Protein AF-A0A661QG14-F1 (afdb_monomer_lite)

Radius of gyration: 14.19 Å; chains: 1; bounding box: 35×19×44 Å

pLDDT: mean 82.71, std 12.81, range [36.19, 93.38]

Secondary structure (DSSP, 8-state):
-HHHHHTT---EEEES----GGGGGS-TTSEEEEPPSS-HHHHHHHHHHHHHHH--S-----STTHHHHHHHHHHHHHHHHHHT--

Foldseek 3Di:
DQVCVVVVHAAEAEECDPPDPCNVVHHPSHHYHHQHDDDLVSSLCVVLVVCVVVVDPDDDDDDPPRVVSPVSSVVVNVVVVVVPPD

Sequence (86 aa):
MNELASAGHEVHLLLHNSNIPERKFVHEDIKQIELPGGNLLARSRVLSWYLKESRPAAVISVREPGNRALIAARQMSKQRTIAGLR

Structure (mmCIF, N/CA/C/O backbone):
data_AF-A0A661QG14-F1
#
_entry.id   AF-A0A661QG14-F1
#
loop_
_atom_site.group_PDB
_atom_site.id
_atom_site.type_symbol
_atom_site.label_atom_id
_atom_site.label_alt_id
_atom_site.label_comp_id
_atom_site.label_asym_id
_atom_site.label_entity_id
_atom_site.label_seq_id
_atom_site.pdbx_PDB_ins_code
_atom_site.Cartn_x
_atom_site.Cartn_y
_atom_site.Cartn_z
_atom_site.occupancy
_atom_site.B_iso_or_equiv
_atom_site.auth_seq_id
_atom_site.auth_comp_id
_atom_site.auth_asym_id
_atom_site.auth_atom_id
_atom_site.pdbx_PDB_model_num
ATOM 1 N N . MET A 1 1 ? -11.413 -1.485 -4.903 1.00 85.31 1 MET A N 1
ATOM 2 C CA . MET A 1 1 ? -10.777 -0.324 -4.232 1.00 85.31 1 MET A CA 1
ATOM 3 C C . MET A 1 1 ? -11.639 0.919 -4.362 1.00 85.31 1 MET A C 1
ATOM 5 O O . MET A 1 1 ? -12.008 1.438 -3.324 1.00 85.31 1 MET A O 1
ATOM 9 N N . ASN A 1 2 ? -12.034 1.339 -5.573 1.00 88.56 2 ASN A N 1
ATOM 10 C CA . ASN A 1 2 ? -12.981 2.454 -5.741 1.00 88.56 2 ASN A CA 1
ATOM 11 C C . ASN A 1 2 ? -14.286 2.246 -4.965 1.00 88.56 2 ASN A C 1
ATOM 13 O O . ASN A 1 2 ? -14.673 3.128 -4.224 1.00 88.56 2 ASN A O 1
ATOM 17 N N . GLU A 1 3 ? -14.887 1.056 -5.035 1.00 92.50 3 GLU A N 1
ATOM 18 C CA . GLU A 1 3 ? -16.099 0.738 -4.262 1.00 92.50 3 GLU A CA 1
ATOM 19 C C . GLU A 1 3 ? -15.916 0.895 -2.745 1.00 92.50 3 GLU A C 1
ATOM 21 O O . GLU A 1 3 ? -16.833 1.332 -2.064 1.00 92.50 3 GLU A O 1
ATOM 26 N N . LEU A 1 4 ? -14.726 0.584 -2.209 1.00 90.88 4 LEU A N 1
ATOM 27 C CA . LEU A 1 4 ? -14.435 0.773 -0.785 1.00 90.88 4 LEU A CA 1
ATOM 28 C C . LEU A 1 4 ? -14.381 2.262 -0.437 1.00 90.88 4 LEU A C 1
ATOM 30 O O . LEU A 1 4 ? -14.941 2.664 0.575 1.00 90.88 4 LEU A O 1
ATOM 34 N N . ALA A 1 5 ? -13.745 3.067 -1.290 1.00 91.25 5 ALA A N 1
ATOM 35 C CA . ALA A 1 5 ? -13.714 4.515 -1.124 1.00 91.25 5 ALA A CA 1
ATOM 36 C C . ALA A 1 5 ? -15.126 5.118 -1.221 1.00 91.25 5 ALA A C 1
ATOM 38 O O . ALA A 1 5 ? -15.527 5.857 -0.331 1.00 91.25 5 ALA A O 1
ATOM 39 N N . SER A 1 6 ? -15.924 4.713 -2.216 1.00 91.94 6 SER A N 1
ATOM 40 C CA . SER A 1 6 ? -17.322 5.149 -2.361 1.00 91.94 6 SER A CA 1
ATOM 41 C C . SER A 1 6 ? -18.217 4.710 -1.195 1.00 91.94 6 SER A C 1
ATOM 43 O O . SER A 1 6 ? -19.196 5.380 -0.888 1.00 91.94 6 SER A O 1
ATOM 45 N N . ALA A 1 7 ? -17.884 3.604 -0.522 1.00 93.38 7 ALA A N 1
ATOM 46 C CA . ALA A 1 7 ? -18.552 3.155 0.700 1.00 93.38 7 ALA A CA 1
ATOM 47 C C . ALA A 1 7 ? -18.077 3.896 1.971 1.00 93.38 7 ALA A C 1
ATOM 49 O O . ALA A 1 7 ? -18.515 3.564 3.072 1.00 93.38 7 ALA A O 1
ATOM 50 N N . GLY A 1 8 ? -17.186 4.885 1.842 1.00 91.88 8 GLY A N 1
ATOM 51 C CA . GLY A 1 8 ? -16.681 5.702 2.948 1.00 91.88 8 GLY A CA 1
ATOM 52 C C . GLY A 1 8 ? -15.479 5.108 3.685 1.00 91.88 8 GLY A C 1
ATOM 53 O O . GLY A 1 8 ? -15.113 5.601 4.752 1.00 91.8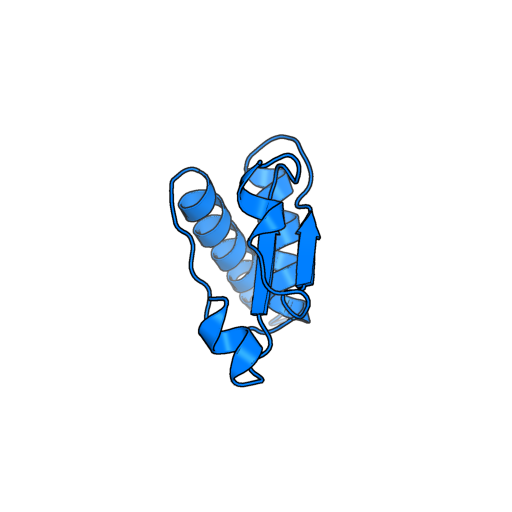8 8 GLY A O 1
ATOM 54 N N . HIS A 1 9 ? -14.848 4.056 3.155 1.00 93.00 9 HIS A N 1
ATOM 55 C CA . HIS A 1 9 ? -13.609 3.542 3.732 1.00 93.00 9 HIS A CA 1
ATOM 56 C C . HIS A 1 9 ? -12.411 4.390 3.309 1.00 93.00 9 HIS A C 1
ATOM 58 O O . HIS A 1 9 ? -12.236 4.718 2.136 1.00 93.00 9 HIS A O 1
ATOM 64 N N . GLU A 1 10 ? -11.521 4.666 4.260 1.00 93.38 10 GLU A N 1
ATOM 65 C CA . GLU A 1 10 ? -10.261 5.337 3.971 1.00 93.38 10 GLU A CA 1
ATOM 66 C C . GLU A 1 10 ? -9.320 4.390 3.208 1.00 93.38 10 GLU A C 1
ATOM 68 O O . GLU A 1 10 ? -8.912 3.338 3.709 1.00 93.38 10 GLU A O 1
ATOM 73 N N . VAL A 1 11 ? -8.974 4.764 1.975 1.00 93.00 11 VAL A N 1
ATOM 74 C CA . VAL A 1 11 ? -8.104 3.972 1.100 1.00 93.00 11 VAL A CA 1
ATOM 75 C C . VAL A 1 11 ? -6.910 4.815 0.681 1.00 93.00 11 VAL A C 1
ATOM 77 O O . VAL A 1 11 ? -7.058 5.898 0.115 1.00 93.00 11 VAL A O 1
ATOM 80 N N . HIS A 1 12 ? -5.708 4.292 0.920 1.00 92.75 12 HIS A N 1
ATOM 81 C CA . HIS A 1 12 ? -4.460 4.927 0.504 1.00 92.75 12 HIS A CA 1
ATOM 82 C C . HIS A 1 12 ? -3.762 4.088 -0.560 1.00 92.75 12 HIS A C 1
ATOM 84 O O . HIS A 1 12 ? -3.470 2.909 -0.349 1.00 92.75 12 HIS A O 1
ATOM 90 N N . LEU A 1 13 ? -3.455 4.705 -1.697 1.00 90.56 13 LEU A N 1
ATOM 91 C CA . LEU A 1 13 ? -2.742 4.076 -2.799 1.00 90.56 13 LEU A CA 1
ATOM 92 C C . LEU A 1 13 ? -1.281 4.532 -2.798 1.00 90.56 13 LEU A C 1
ATOM 94 O O . LEU A 1 13 ? -0.978 5.680 -3.116 1.00 90.56 13 LEU A O 1
ATOM 98 N N . LEU A 1 14 ? -0.371 3.624 -2.448 1.00 89.12 14 LEU A N 1
ATOM 99 C CA . LEU A 1 14 ? 1.062 3.903 -2.400 1.00 89.12 14 LEU A CA 1
ATOM 100 C C . LEU A 1 14 ? 1.723 3.487 -3.718 1.00 89.12 14 LEU A C 1
ATOM 102 O O . LEU A 1 14 ? 1.766 2.299 -4.046 1.00 89.12 14 LEU A O 1
ATOM 106 N N . LEU A 1 15 ? 2.271 4.451 -4.455 1.00 86.31 15 LEU A N 1
ATOM 107 C CA . LEU A 1 15 ? 2.872 4.237 -5.773 1.00 86.31 15 LEU A CA 1
ATOM 108 C C . LEU A 1 15 ? 4.318 4.715 -5.786 1.00 86.31 15 LEU A C 1
ATOM 110 O O . LEU A 1 15 ? 4.609 5.827 -5.378 1.00 86.31 15 LEU A O 1
ATOM 114 N N . HIS A 1 16 ? 5.236 3.904 -6.309 1.00 80.94 16 HIS A N 1
ATOM 115 C CA . HIS A 1 16 ? 6.615 4.353 -6.551 1.00 80.94 16 HIS A CA 1
ATOM 116 C C . HIS A 1 16 ? 6.765 5.161 -7.854 1.00 80.94 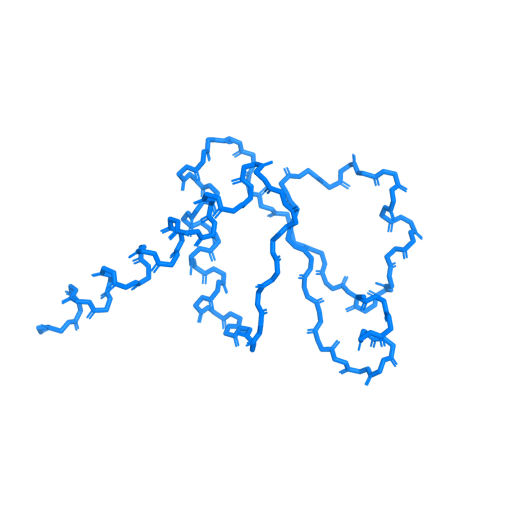16 HIS A C 1
ATOM 118 O O . HIS A 1 16 ? 7.843 5.665 -8.145 1.00 80.94 16 HIS A O 1
ATOM 124 N N . ASN A 1 17 ? 5.740 5.146 -8.708 1.00 78.75 17 ASN A N 1
ATOM 125 C CA . ASN A 1 17 ? 5.653 5.917 -9.939 1.00 78.75 17 ASN A CA 1
ATOM 126 C C . ASN A 1 17 ? 4.200 6.370 -10.073 1.00 78.75 17 ASN A C 1
ATOM 128 O O . ASN A 1 17 ? 3.301 5.540 -10.204 1.00 78.75 17 ASN A O 1
ATOM 132 N N . SER A 1 18 ? 3.987 7.677 -10.000 1.00 72.44 18 SER A N 1
ATOM 133 C CA . SER A 1 18 ? 2.670 8.302 -10.076 1.00 72.44 18 SER A CA 1
ATOM 134 C C . SER A 1 18 ? 2.222 8.579 -11.522 1.00 72.44 18 SER A C 1
ATOM 136 O O . SER A 1 18 ? 1.087 9.013 -11.740 1.00 72.44 18 SER A O 1
ATOM 138 N N . ASN A 1 19 ? 3.074 8.274 -12.510 1.00 79.56 19 ASN A N 1
ATOM 139 C CA . ASN A 1 19 ? 2.788 8.370 -13.939 1.00 79.56 19 ASN A CA 1
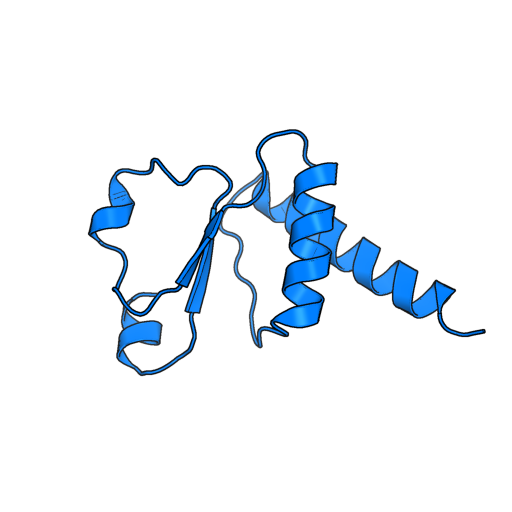ATOM 140 C C . ASN A 1 19 ? 2.246 7.040 -14.494 1.00 79.56 19 ASN A C 1
ATOM 142 O O . ASN A 1 19 ? 2.918 6.346 -15.261 1.00 79.56 19 ASN A O 1
ATOM 146 N N . ILE A 1 20 ? 1.040 6.670 -14.0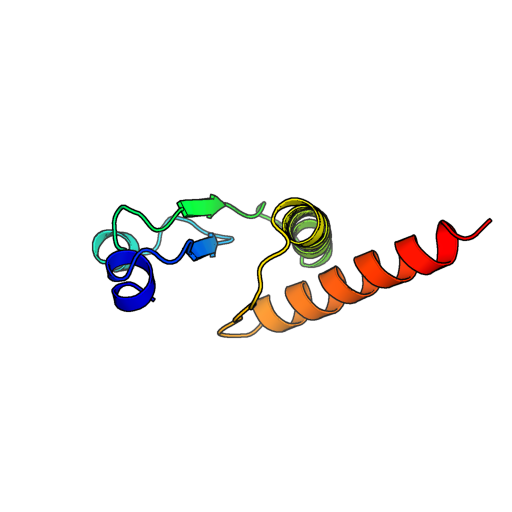58 1.00 80.69 20 ILE A N 1
ATOM 147 C CA . ILE A 1 20 ? 0.294 5.517 -14.578 1.00 80.69 20 ILE A CA 1
ATOM 148 C C . ILE A 1 20 ? -1.001 6.000 -15.254 1.00 80.69 20 ILE A C 1
ATOM 150 O O . ILE A 1 20 ? -1.722 6.815 -14.671 1.00 80.69 20 ILE A O 1
ATOM 154 N N . PRO A 1 21 ? -1.320 5.541 -16.478 1.00 81.62 21 PRO A N 1
ATOM 155 C CA . PRO A 1 21 ? -2.492 6.010 -17.222 1.00 81.62 21 PRO A CA 1
ATOM 156 C C . PRO A 1 21 ? -3.821 5.658 -16.539 1.00 81.62 21 PRO A C 1
ATOM 158 O O . PRO A 1 21 ? -4.827 6.333 -16.761 1.00 81.62 21 PRO A O 1
ATOM 161 N N . GLU A 1 22 ? -3.832 4.645 -15.675 1.00 84.25 22 GLU A N 1
ATOM 162 C CA . GLU A 1 22 ? -4.999 4.202 -14.913 1.00 84.25 22 GLU A CA 1
ATOM 163 C C . GLU A 1 22 ? -5.381 5.167 -13.785 1.00 84.25 22 GLU A C 1
ATOM 165 O O . GLU A 1 22 ? -6.478 5.070 -13.237 1.00 84.25 22 GLU A O 1
ATOM 170 N N . ARG A 1 23 ? -4.515 6.136 -13.460 1.00 82.31 23 ARG A N 1
ATOM 171 C CA . ARG A 1 23 ? -4.742 7.115 -12.390 1.00 82.31 23 ARG A CA 1
ATOM 172 C C . ARG A 1 23 ? -6.035 7.909 -12.572 1.00 82.31 23 ARG A C 1
ATOM 174 O O . ARG A 1 23 ? -6.678 8.251 -11.588 1.00 82.31 23 ARG A O 1
ATOM 181 N N . LYS A 1 24 ? -6.446 8.146 -13.821 1.00 86.06 24 LYS A N 1
ATOM 182 C CA . LYS A 1 24 ? -7.705 8.830 -14.162 1.00 86.06 24 LYS A CA 1
ATOM 183 C C . LYS A 1 24 ? -8.968 8.058 -13.762 1.00 86.06 24 LYS A C 1
ATOM 185 O O . LYS A 1 24 ? -10.045 8.634 -13.757 1.00 86.06 24 LYS A O 1
ATOM 190 N N . PHE A 1 25 ? -8.844 6.763 -13.471 1.00 89.12 25 PHE A N 1
ATOM 191 C CA . PHE A 1 25 ? -9.949 5.915 -13.027 1.00 89.12 25 PHE A CA 1
ATOM 192 C C . PHE A 1 25 ? -9.964 5.721 -11.507 1.00 89.12 25 PHE A C 1
ATOM 194 O O . PHE A 1 25 ? -10.815 4.996 -10.999 1.00 89.12 25 PHE A O 1
ATOM 201 N N . VAL A 1 26 ? -9.013 6.307 -10.775 1.00 89.69 26 VAL A N 1
ATOM 202 C CA . VAL A 1 26 ? -8.953 6.219 -9.313 1.00 89.69 26 VAL A CA 1
ATOM 203 C C . VAL A 1 26 ? -9.995 7.165 -8.723 1.00 89.69 26 VAL A C 1
ATOM 205 O O . VAL A 1 26 ? -10.069 8.324 -9.123 1.00 89.69 26 VAL A O 1
ATOM 208 N N . HIS A 1 27 ? -10.795 6.663 -7.782 1.00 92.06 27 HIS A N 1
ATOM 209 C CA . HIS A 1 27 ? -11.781 7.471 -7.063 1.00 92.06 27 HIS A CA 1
ATOM 210 C C . HIS A 1 27 ? -11.111 8.658 -6.351 1.00 92.06 27 HIS A C 1
ATOM 212 O O . HIS A 1 27 ? -10.022 8.500 -5.799 1.00 92.06 27 HIS A O 1
ATOM 218 N N . GLU A 1 28 ? -11.755 9.826 -6.337 1.00 90.44 28 GLU A N 1
ATOM 219 C CA . GLU A 1 28 ? -11.172 11.071 -5.809 1.00 90.44 28 GLU A CA 1
ATOM 220 C C . GLU A 1 28 ? -10.804 10.994 -4.320 1.00 90.44 28 GLU A C 1
ATOM 222 O O . GLU A 1 28 ? -9.746 11.478 -3.922 1.00 90.44 28 GLU A O 1
ATOM 227 N N . ASP A 1 29 ? -11.605 10.278 -3.528 1.00 92.06 29 ASP A N 1
ATOM 228 C CA . ASP A 1 29 ? -11.341 10.043 -2.100 1.00 92.06 29 ASP A CA 1
ATOM 229 C C . ASP A 1 29 ? -10.154 9.108 -1.813 1.00 92.06 29 ASP A C 1
ATOM 231 O O . ASP A 1 29 ? -9.712 8.980 -0.668 1.00 92.06 29 ASP A O 1
ATOM 235 N N . ILE A 1 30 ? -9.605 8.429 -2.826 1.00 92.44 30 ILE A N 1
ATOM 236 C CA . ILE A 1 30 ? -8.424 7.585 -2.631 1.00 92.44 30 ILE A CA 1
ATOM 237 C C . ILE A 1 30 ? -7.192 8.482 -2.550 1.00 92.44 30 ILE A C 1
ATOM 239 O O . ILE A 1 30 ? -6.712 9.021 -3.552 1.00 92.44 30 ILE A O 1
ATOM 243 N N . LYS A 1 31 ? -6.603 8.569 -1.354 1.00 91.38 31 LYS A N 1
ATOM 244 C CA . LYS A 1 31 ? -5.364 9.320 -1.141 1.00 91.38 31 LYS A CA 1
ATOM 245 C C . LYS A 1 31 ? -4.201 8.610 -1.817 1.00 91.38 31 LYS A C 1
ATOM 247 O O . LYS A 1 31 ? -3.861 7.476 -1.483 1.00 91.38 31 LYS A O 1
ATOM 252 N N . GLN A 1 32 ? -3.550 9.293 -2.745 1.00 89.88 32 GLN A N 1
ATOM 253 C CA . GLN A 1 32 ? -2.406 8.752 -3.468 1.00 89.88 32 GLN A CA 1
ATOM 254 C C . GLN A 1 32 ? -1.112 9.262 -2.846 1.00 89.88 32 GLN A C 1
ATOM 256 O O . GLN A 1 32 ? -0.946 10.465 -2.646 1.00 89.88 32 GLN A O 1
ATOM 261 N N . ILE A 1 33 ? -0.198 8.349 -2.533 1.00 88.94 33 ILE A N 1
ATOM 262 C CA . ILE A 1 33 ? 1.064 8.661 -1.866 1.00 88.94 33 ILE A CA 1
ATOM 263 C C . ILE A 1 33 ? 2.212 8.153 -2.710 1.00 88.94 33 ILE A C 1
ATOM 265 O O . ILE A 1 33 ? 2.302 6.967 -3.030 1.00 88.94 33 ILE A O 1
ATOM 269 N N . GLU A 1 34 ? 3.105 9.071 -3.053 1.00 87.69 34 GLU A N 1
ATOM 270 C CA . GLU A 1 34 ? 4.297 8.743 -3.808 1.00 87.69 34 GLU A CA 1
ATOM 271 C C . GLU A 1 34 ? 5.376 8.195 -2.870 1.00 87.69 34 GLU A C 1
ATOM 273 O O . GLU A 1 34 ? 5.831 8.854 -1.934 1.00 87.69 34 GLU A O 1
ATOM 278 N N . LEU A 1 35 ? 5.766 6.947 -3.108 1.00 84.81 35 LEU A N 1
ATOM 279 C CA . LEU A 1 35 ? 6.940 6.348 -2.497 1.00 84.81 35 LEU A CA 1
ATOM 280 C C . LEU A 1 35 ? 8.187 6.856 -3.222 1.00 84.81 35 LEU A C 1
ATOM 282 O O . LEU A 1 35 ? 8.165 6.984 -4.447 1.00 84.81 35 LEU A O 1
ATOM 286 N N . PRO A 1 36 ? 9.300 7.076 -2.504 1.00 82.81 36 PRO A N 1
ATOM 287 C CA . PRO A 1 36 ? 10.513 7.582 -3.123 1.00 82.81 36 PRO A CA 1
ATOM 288 C C . PRO A 1 36 ? 11.000 6.653 -4.239 1.00 82.81 36 PRO A C 1
ATOM 290 O O . PRO A 1 36 ? 10.991 5.419 -4.112 1.00 82.81 36 PRO A O 1
ATOM 293 N N . GLY A 1 37 ? 11.500 7.264 -5.313 1.00 73.50 37 GLY A N 1
ATOM 294 C CA . GLY A 1 37 ? 12.329 6.572 -6.291 1.00 73.50 37 GLY A CA 1
ATOM 295 C C . GLY A 1 37 ? 13.573 5.949 -5.639 1.00 73.50 37 GLY A C 1
ATOM 296 O O . GLY A 1 37 ? 13.956 6.279 -4.518 1.00 73.50 37 GLY A O 1
ATOM 297 N N . GLY A 1 38 ? 14.215 5.012 -6.341 1.00 75.19 38 GLY A N 1
ATOM 298 C CA . GLY A 1 38 ? 15.437 4.349 -5.867 1.00 75.19 38 GLY A CA 1
ATOM 299 C C . GLY A 1 38 ? 15.250 2.889 -5.447 1.00 75.19 38 GLY A C 1
ATOM 300 O O . GLY A 1 38 ? 14.303 2.223 -5.879 1.00 75.19 38 GLY A O 1
ATOM 301 N N . ASN A 1 39 ? 16.204 2.375 -4.661 1.00 83.31 39 ASN A N 1
ATOM 302 C CA . ASN A 1 39 ? 16.335 0.950 -4.344 1.00 83.31 39 ASN A CA 1
ATOM 303 C C . ASN A 1 39 ? 15.273 0.441 -3.345 1.00 83.31 39 ASN A C 1
ATOM 305 O O . ASN A 1 39 ? 14.558 1.203 -2.691 1.00 83.31 39 ASN A O 1
ATOM 309 N N . LEU A 1 40 ? 15.173 -0.886 -3.225 1.00 84.88 40 LEU A N 1
ATOM 310 C CA . LEU A 1 40 ? 14.185 -1.562 -2.379 1.00 84.88 40 LEU A CA 1
ATOM 311 C C . LEU A 1 40 ? 14.242 -1.109 -0.909 1.00 84.88 40 LEU A C 1
ATOM 313 O O . LEU A 1 40 ? 13.199 -0.973 -0.271 1.00 84.88 40 LEU A O 1
ATOM 317 N N . LEU A 1 41 ? 15.440 -0.858 -0.375 1.00 86.62 41 LEU A N 1
ATOM 318 C CA . LEU A 1 41 ? 15.651 -0.476 1.024 1.00 86.62 41 LEU A CA 1
ATOM 319 C C . LEU A 1 41 ? 15.058 0.899 1.340 1.00 86.62 41 LEU A C 1
ATOM 321 O O . LEU A 1 41 ? 14.346 1.034 2.336 1.00 86.62 41 LEU A O 1
ATOM 325 N N . ALA A 1 42 ? 15.295 1.893 0.480 1.00 85.94 42 ALA A N 1
ATOM 326 C CA . ALA A 1 42 ? 14.736 3.234 0.648 1.00 85.94 42 ALA A CA 1
ATOM 327 C C . ALA A 1 42 ? 13.198 3.195 0.675 1.00 85.94 42 ALA A C 1
ATOM 329 O O . ALA A 1 42 ? 12.575 3.737 1.592 1.00 85.94 42 ALA A O 1
ATOM 330 N N . ARG A 1 43 ? 12.590 2.455 -0.263 1.00 87.06 43 ARG A N 1
ATOM 331 C CA . ARG A 1 43 ? 11.130 2.262 -0.316 1.00 87.06 43 ARG A CA 1
ATOM 332 C C . ARG A 1 43 ? 10.600 1.547 0.921 1.00 87.06 43 ARG A C 1
ATOM 334 O O . ARG A 1 43 ? 9.600 1.970 1.488 1.00 87.06 43 ARG A O 1
ATOM 341 N N . SER A 1 44 ? 11.290 0.498 1.366 1.00 89.62 44 SER A N 1
ATOM 342 C CA . SER A 1 44 ? 10.897 -0.281 2.548 1.00 89.62 44 SER A CA 1
ATOM 343 C C . SER A 1 44 ? 10.931 0.561 3.824 1.00 89.62 44 SER A C 1
ATOM 345 O O . SER A 1 44 ? 10.049 0.429 4.668 1.00 89.62 44 SER A O 1
ATOM 347 N N . ARG A 1 45 ? 11.913 1.463 3.958 1.00 88.94 45 ARG A N 1
ATOM 348 C CA . ARG A 1 45 ? 12.035 2.355 5.118 1.00 88.94 45 ARG A CA 1
ATOM 349 C C . ARG A 1 45 ? 10.883 3.355 5.190 1.00 88.94 45 ARG A C 1
ATOM 351 O O . ARG A 1 45 ? 10.286 3.500 6.256 1.00 88.94 45 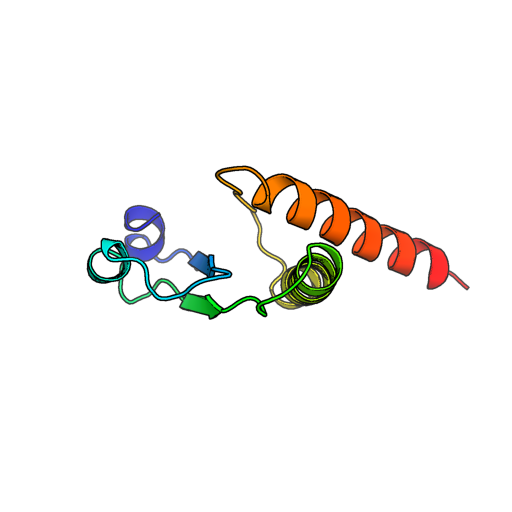ARG A O 1
ATOM 358 N N . VAL A 1 46 ? 10.553 4.006 4.072 1.00 88.81 46 VAL A N 1
ATOM 359 C CA . VAL A 1 46 ? 9.412 4.936 4.009 1.00 88.81 46 VAL A CA 1
ATOM 360 C C . VAL A 1 46 ? 8.099 4.195 4.227 1.00 88.81 46 VAL A C 1
ATOM 362 O O . VAL A 1 46 ? 7.295 4.626 5.046 1.00 88.81 46 VAL A O 1
ATOM 365 N N . LEU A 1 47 ? 7.920 3.033 3.596 1.00 90.25 47 LEU A N 1
ATOM 366 C CA . LEU A 1 47 ? 6.744 2.191 3.807 1.00 90.25 47 LEU A CA 1
ATOM 367 C C . LEU A 1 47 ? 6.602 1.762 5.278 1.00 90.25 47 LEU A C 1
ATOM 369 O O . LEU A 1 47 ? 5.502 1.778 5.815 1.00 90.25 47 LEU A O 1
ATOM 373 N N . SER A 1 48 ? 7.701 1.425 5.959 1.00 90.88 48 SER A N 1
ATOM 374 C CA . SER A 1 48 ? 7.688 1.064 7.384 1.00 90.88 48 SER A CA 1
ATOM 375 C C . SER A 1 48 ? 7.224 2.220 8.271 1.00 90.88 48 SER A C 1
ATOM 377 O O . SER A 1 48 ? 6.406 2.024 9.171 1.00 90.88 48 SER A O 1
ATOM 379 N N . TRP A 1 49 ? 7.718 3.432 8.001 1.00 90.12 49 TRP A N 1
ATOM 380 C CA . TRP A 1 49 ? 7.285 4.636 8.708 1.00 90.12 49 TRP A CA 1
ATOM 381 C C . TRP A 1 49 ? 5.807 4.933 8.441 1.00 90.12 49 TRP A C 1
ATOM 383 O O . TRP A 1 49 ? 5.038 5.091 9.387 1.00 90.12 49 TRP A O 1
ATOM 393 N N . TYR A 1 50 ? 5.399 4.867 7.173 1.00 91.00 50 TYR A N 1
ATOM 394 C CA . TYR A 1 50 ? 4.024 5.102 6.758 1.00 91.00 50 TYR A CA 1
ATOM 395 C C . TYR A 1 50 ? 3.036 4.152 7.437 1.00 91.00 50 TYR A C 1
ATOM 397 O O . TYR A 1 50 ? 2.037 4.588 8.001 1.00 91.00 50 TYR A O 1
ATOM 405 N N . LEU A 1 51 ? 3.326 2.847 7.436 1.00 90.75 51 LEU A N 1
ATOM 406 C CA . LEU A 1 51 ? 2.469 1.839 8.066 1.00 90.75 51 LEU A CA 1
ATOM 407 C C . LEU A 1 51 ? 2.356 2.033 9.585 1.00 90.75 51 LEU A C 1
ATOM 409 O O . LEU A 1 51 ? 1.326 1.698 10.168 1.00 90.75 51 LEU A O 1
ATOM 413 N N . LYS A 1 52 ? 3.396 2.571 10.235 1.00 89.38 52 LYS A N 1
ATOM 414 C CA . LYS A 1 52 ? 3.377 2.871 11.674 1.00 89.38 52 LYS A CA 1
ATOM 415 C C . LYS A 1 52 ? 2.486 4.072 12.002 1.00 89.38 52 LYS A C 1
ATOM 417 O O . LYS A 1 52 ? 1.838 4.065 13.049 1.00 89.38 52 LYS A O 1
ATOM 422 N N . GLU A 1 53 ? 2.499 5.089 11.147 1.00 90.06 53 GLU A N 1
ATOM 423 C CA . GLU A 1 53 ? 1.717 6.313 11.323 1.00 90.06 53 GLU A CA 1
ATOM 424 C C . GLU A 1 53 ? 0.246 6.101 10.945 1.00 90.06 53 GLU A C 1
ATOM 426 O O . GLU A 1 53 ? -0.631 6.331 11.770 1.00 90.06 53 GLU A O 1
ATOM 431 N N . SER A 1 54 ? -0.011 5.581 9.743 1.00 88.31 54 SER A N 1
ATOM 432 C CA . SER A 1 54 ? -1.367 5.377 9.207 1.00 88.31 54 SER A CA 1
ATOM 433 C C . SER A 1 54 ? -2.127 4.212 9.846 1.00 88.31 54 SER A C 1
ATOM 435 O O . SER A 1 54 ? -3.351 4.199 9.807 1.00 88.31 54 SER A O 1
ATOM 437 N N . ARG A 1 55 ? -1.418 3.232 10.431 1.00 88.69 55 ARG A N 1
ATOM 438 C CA . ARG A 1 55 ? -1.984 2.040 11.099 1.00 88.69 55 ARG A CA 1
ATOM 439 C C . ARG A 1 55 ? -3.159 1.406 10.330 1.00 88.69 55 ARG A C 1
ATOM 441 O O . ARG A 1 55 ? -4.234 1.221 10.901 1.00 88.69 55 ARG A O 1
ATOM 448 N N . PRO A 1 56 ? -2.975 1.053 9.046 1.00 89.25 56 PRO A N 1
ATOM 449 C CA . PRO A 1 56 ? -4.073 0.567 8.227 1.00 89.25 56 PRO A CA 1
ATOM 450 C C . PRO A 1 56 ? -4.563 -0.795 8.732 1.00 89.25 56 PRO A C 1
ATOM 452 O O . PRO A 1 56 ? -3.758 -1.660 9.087 1.00 89.25 56 PRO A O 1
ATOM 455 N N . ALA A 1 57 ? -5.879 -1.013 8.701 1.00 90.00 57 ALA A N 1
ATOM 456 C CA . ALA A 1 57 ? -6.483 -2.295 9.076 1.00 90.00 57 ALA A CA 1
ATOM 457 C C . ALA A 1 57 ? -6.072 -3.438 8.129 1.00 90.00 57 ALA A C 1
ATOM 459 O O . ALA A 1 57 ? -5.951 -4.589 8.544 1.00 90.00 57 ALA A O 1
ATOM 460 N N . ALA A 1 58 ? -5.822 -3.117 6.856 1.00 89.31 58 ALA A N 1
ATOM 461 C CA . ALA A 1 58 ? -5.380 -4.066 5.845 1.00 89.31 58 ALA A CA 1
ATOM 462 C C . ALA A 1 58 ? -4.353 -3.428 4.904 1.00 89.31 58 ALA A C 1
ATOM 464 O O . ALA A 1 58 ? -4.404 -2.236 4.611 1.00 89.31 58 ALA A O 1
ATOM 465 N N . VAL A 1 59 ? -3.423 -4.244 4.405 1.00 90.25 59 VAL A N 1
ATOM 466 C CA . VAL A 1 59 ? -2.441 -3.833 3.394 1.00 90.25 59 VAL A CA 1
ATOM 467 C C . VAL A 1 59 ? -2.442 -4.861 2.277 1.00 90.25 59 VAL A C 1
ATOM 469 O O . VAL A 1 59 ? -2.200 -6.041 2.531 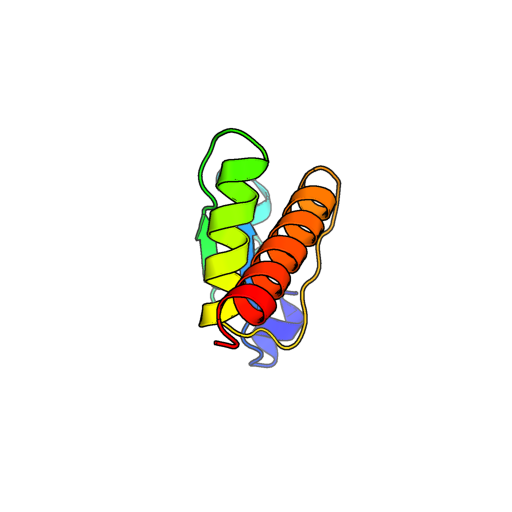1.00 90.25 59 VAL A O 1
ATOM 472 N N . ILE A 1 60 ? -2.671 -4.398 1.050 1.00 87.88 60 ILE A N 1
ATOM 473 C CA . ILE A 1 60 ? -2.674 -5.222 -0.158 1.00 87.88 60 ILE A CA 1
ATOM 474 C C . ILE A 1 60 ? -1.495 -4.786 -1.029 1.00 87.88 60 ILE A C 1
ATOM 476 O O . ILE A 1 60 ? -1.308 -3.599 -1.288 1.00 87.88 60 ILE A O 1
ATOM 480 N N . SER A 1 61 ? -0.688 -5.744 -1.481 1.00 86.12 61 SER A N 1
ATOM 481 C CA . SER A 1 61 ? 0.367 -5.520 -2.470 1.00 86.12 61 SER A CA 1
ATOM 482 C C . SER A 1 61 ? 0.124 -6.452 -3.646 1.00 86.12 61 SER A C 1
ATOM 484 O O . SER A 1 61 ? -0.220 -7.613 -3.444 1.00 86.12 61 SER A O 1
ATOM 486 N N . VAL A 1 62 ? 0.213 -5.923 -4.869 1.00 72.00 62 VAL A N 1
ATOM 487 C CA . VAL A 1 62 ? -0.349 -6.612 -6.040 1.00 72.00 62 VAL A CA 1
ATOM 488 C C . VAL A 1 62 ? 0.716 -7.343 -6.865 1.00 72.00 62 VAL A C 1
ATOM 490 O O . VAL A 1 62 ? 0.348 -8.233 -7.623 1.00 72.00 62 VAL A O 1
ATOM 493 N N . ARG A 1 63 ? 2.018 -7.023 -6.730 1.00 74.31 63 ARG A N 1
ATOM 494 C CA . ARG A 1 63 ? 3.131 -7.660 -7.477 1.00 74.31 63 ARG A CA 1
ATOM 495 C C . ARG A 1 63 ? 4.496 -7.459 -6.806 1.00 74.31 63 ARG A C 1
ATOM 497 O O . ARG A 1 63 ? 4.706 -6.500 -6.056 1.00 74.31 63 ARG A O 1
ATOM 504 N N . GLU A 1 64 ? 5.478 -8.287 -7.154 1.00 75.50 64 GLU A N 1
ATOM 505 C CA . GLU A 1 64 ? 6.902 -7.961 -7.033 1.00 75.50 64 GLU A CA 1
ATOM 506 C C . GLU A 1 64 ? 7.229 -6.705 -7.865 1.00 75.50 64 GLU A C 1
ATOM 508 O O . GLU A 1 64 ? 6.705 -6.546 -8.966 1.00 75.50 64 GLU A O 1
ATOM 513 N N . PRO A 1 65 ? 8.106 -5.801 -7.388 1.00 75.81 65 PRO A N 1
ATOM 514 C CA . PRO A 1 65 ? 8.891 -5.844 -6.149 1.00 75.81 65 PRO A CA 1
ATOM 515 C C . PRO A 1 65 ? 8.155 -5.332 -4.890 1.00 75.81 65 PRO A C 1
ATOM 517 O O . PRO A 1 65 ? 8.766 -5.288 -3.820 1.00 75.81 65 PRO A O 1
ATOM 520 N N . GLY A 1 66 ? 6.876 -4.955 -4.986 1.00 81.50 66 GLY A N 1
ATOM 521 C CA . GLY A 1 66 ? 6.078 -4.405 -3.880 1.00 81.50 66 GLY A CA 1
ATOM 522 C C . GLY A 1 66 ? 5.952 -5.350 -2.682 1.00 81.50 66 GLY A C 1
ATOM 523 O O . GLY A 1 66 ? 6.160 -4.923 -1.545 1.00 81.50 66 GLY A O 1
ATOM 524 N N . ASN A 1 67 ? 5.747 -6.645 -2.934 1.00 85.50 67 ASN A N 1
ATOM 525 C CA . ASN A 1 67 ? 5.702 -7.675 -1.888 1.00 85.50 67 ASN A CA 1
ATOM 526 C C . ASN A 1 67 ? 6.974 -7.683 -1.026 1.00 85.50 67 ASN A C 1
ATOM 528 O O . ASN A 1 67 ? 6.905 -7.695 0.204 1.00 85.50 67 ASN A O 1
ATOM 532 N N . ARG A 1 68 ? 8.153 -7.604 -1.662 1.00 85.19 68 ARG A N 1
ATOM 533 C CA . ARG A 1 68 ? 9.444 -7.566 -0.956 1.00 85.19 68 ARG A CA 1
ATOM 534 C C . ARG A 1 68 ? 9.591 -6.308 -0.107 1.00 85.19 68 ARG A C 1
ATOM 536 O O . ARG A 1 68 ? 10.080 -6.394 1.017 1.00 85.19 68 ARG A O 1
ATOM 543 N N . ALA A 1 69 ? 9.139 -5.163 -0.619 1.00 86.19 69 ALA A N 1
ATOM 544 C CA . ALA A 1 69 ? 9.181 -3.909 0.126 1.00 86.19 69 ALA A CA 1
ATOM 545 C C . ALA A 1 69 ? 8.295 -3.979 1.377 1.00 86.19 69 ALA A C 1
ATOM 547 O O . ALA A 1 69 ? 8.703 -3.540 2.451 1.00 86.19 69 ALA A O 1
ATOM 548 N N . LEU A 1 70 ? 7.110 -4.586 1.260 1.00 88.31 70 LEU A N 1
ATOM 549 C CA . LEU A 1 70 ? 6.184 -4.771 2.376 1.00 88.31 70 LEU A CA 1
ATOM 550 C C . LEU A 1 70 ? 6.736 -5.725 3.445 1.00 88.31 70 LEU A C 1
ATOM 552 O O . LEU A 1 70 ? 6.649 -5.427 4.638 1.00 88.31 70 LEU A O 1
ATOM 556 N N . ILE A 1 71 ? 7.331 -6.850 3.035 1.00 88.31 71 ILE A N 1
ATOM 557 C CA . ILE A 1 71 ? 7.967 -7.800 3.962 1.00 88.31 71 ILE A CA 1
ATOM 558 C C . ILE A 1 71 ? 9.104 -7.112 4.727 1.00 88.31 71 ILE A C 1
ATOM 560 O O . ILE A 1 71 ? 9.124 -7.154 5.960 1.00 88.31 71 ILE A O 1
ATOM 564 N N . ALA A 1 72 ? 10.001 -6.419 4.020 1.00 86.94 72 ALA A N 1
ATOM 565 C CA . ALA A 1 72 ? 11.106 -5.687 4.635 1.00 86.94 72 ALA A CA 1
ATOM 566 C C . ALA A 1 72 ? 10.607 -4.568 5.569 1.00 86.94 72 ALA A C 1
ATOM 568 O O . ALA A 1 72 ? 11.095 -4.434 6.691 1.00 86.94 72 ALA A O 1
ATOM 569 N N . ALA A 1 73 ? 9.579 -3.816 5.165 1.00 88.25 73 ALA A N 1
ATOM 570 C CA . ALA A 1 73 ? 8.979 -2.765 5.986 1.00 88.25 73 ALA A CA 1
ATOM 571 C C . ALA A 1 73 ? 8.420 -3.302 7.317 1.00 88.25 73 ALA A C 1
ATOM 573 O O . ALA A 1 73 ? 8.622 -2.690 8.374 1.00 88.25 73 ALA A O 1
ATOM 574 N N . ARG A 1 74 ? 7.759 -4.468 7.285 1.00 86.31 74 ARG A N 1
ATOM 575 C CA . ARG A 1 74 ? 7.242 -5.151 8.483 1.00 86.31 74 ARG A CA 1
ATOM 576 C C . ARG A 1 74 ? 8.368 -5.655 9.386 1.00 86.31 74 ARG A C 1
ATOM 578 O O . ARG A 1 74 ? 8.269 -5.516 10.603 1.00 86.31 74 ARG A O 1
ATOM 585 N N . GLN A 1 75 ? 9.440 -6.207 8.817 1.00 86.31 75 GLN A N 1
ATOM 586 C CA . GLN A 1 75 ? 10.611 -6.639 9.589 1.00 86.31 75 GLN A CA 1
ATOM 587 C C . GLN A 1 75 ? 11.287 -5.464 10.307 1.00 86.31 75 GLN A C 1
ATOM 589 O O . GLN A 1 75 ? 11.571 -5.566 11.499 1.00 86.31 75 GLN A O 1
ATOM 594 N N . MET A 1 76 ? 11.459 -4.326 9.627 1.00 84.38 76 MET A N 1
ATOM 595 C CA . MET A 1 76 ? 12.011 -3.101 10.226 1.00 84.38 76 MET A CA 1
ATOM 596 C C . MET A 1 76 ? 11.148 -2.571 11.379 1.00 84.38 76 MET A C 1
ATOM 598 O O . MET A 1 76 ? 11.674 -2.096 12.386 1.00 84.38 76 MET A O 1
ATOM 602 N N . SER A 1 77 ? 9.823 -2.679 11.252 1.00 73.00 77 SER A N 1
ATOM 603 C CA . SER A 1 77 ? 8.891 -2.306 12.319 1.00 73.00 77 SER A CA 1
ATOM 604 C C . SER A 1 77 ? 9.058 -3.218 13.543 1.00 73.00 77 SER A C 1
ATOM 606 O O . SER A 1 77 ? 9.253 -2.719 14.650 1.00 73.00 77 SER A O 1
ATOM 608 N N . LYS A 1 78 ? 9.110 -4.545 13.336 1.00 69.06 78 LYS A N 1
ATOM 609 C CA . LYS A 1 78 ? 9.324 -5.533 14.410 1.00 69.06 78 LYS A CA 1
ATOM 610 C C . LYS A 1 78 ? 10.679 -5.382 15.108 1.00 69.06 78 LYS A C 1
ATOM 612 O O . LYS A 1 78 ? 10.735 -5.443 16.332 1.00 69.06 78 LYS A O 1
ATOM 617 N N . GLN A 1 79 ? 11.763 -5.161 14.359 1.00 60.09 79 GLN A N 1
ATOM 618 C CA . GLN A 1 79 ? 13.100 -4.969 14.939 1.00 60.09 79 GLN A CA 1
ATOM 619 C C . GLN A 1 79 ? 13.164 -3.738 15.850 1.00 60.09 79 GLN A C 1
ATOM 621 O O . GLN A 1 79 ? 13.811 -3.787 16.892 1.00 60.09 79 GLN A O 1
ATOM 626 N N . ARG A 1 80 ? 12.451 -2.656 15.512 1.00 52.41 80 ARG A N 1
ATOM 627 C CA . ARG A 1 80 ? 12.347 -1.478 16.386 1.00 52.41 80 ARG A CA 1
ATOM 628 C C . ARG A 1 80 ? 11.540 -1.738 17.655 1.00 52.41 80 ARG A C 1
ATOM 630 O O . ARG A 1 80 ? 11.873 -1.160 18.681 1.00 52.41 80 ARG A O 1
ATOM 637 N N . THR A 1 81 ? 10.528 -2.603 17.612 1.00 51.81 81 THR A N 1
ATOM 638 C CA . THR A 1 81 ? 9.789 -3.006 18.820 1.00 51.81 81 THR A CA 1
ATOM 639 C C . THR A 1 81 ? 10.672 -3.808 19.777 1.00 51.81 81 THR A C 1
ATOM 641 O O . THR A 1 81 ? 10.579 -3.622 20.983 1.00 51.81 81 THR A O 1
ATOM 644 N N . ILE A 1 82 ? 11.572 -4.643 19.250 1.00 49.22 82 ILE A N 1
ATOM 645 C CA . ILE A 1 82 ? 12.515 -5.426 20.066 1.00 49.22 82 ILE A CA 1
ATOM 646 C C . ILE A 1 82 ? 13.650 -4.538 20.604 1.00 49.22 82 ILE A C 1
ATOM 648 O O . ILE A 1 82 ? 14.026 -4.664 21.763 1.00 49.22 82 ILE A O 1
ATOM 652 N N . ALA A 1 83 ? 14.165 -3.601 19.802 1.00 48.47 83 ALA A N 1
ATOM 653 C CA . ALA A 1 83 ? 15.233 -2.686 20.218 1.00 48.47 83 ALA A CA 1
ATOM 654 C C . ALA A 1 83 ? 14.767 -1.540 21.144 1.00 48.47 83 ALA A C 1
ATOM 656 O O . ALA A 1 83 ? 15.605 -0.865 21.732 1.00 48.47 83 ALA A O 1
ATOM 657 N N . GLY A 1 84 ? 13.453 -1.304 21.252 1.00 39.16 84 GLY A N 1
ATOM 658 C CA . GLY A 1 84 ? 12.836 -0.292 22.121 1.00 39.16 84 GLY A CA 1
ATOM 659 C C . GLY A 1 84 ? 12.224 -0.846 23.412 1.00 39.16 84 GLY A C 1
ATOM 660 O O . GLY A 1 84 ? 11.555 -0.105 24.122 1.00 39.16 84 GLY A O 1
ATOM 661 N N . LEU A 1 85 ? 12.426 -2.135 23.703 1.00 40.88 85 LEU A N 1
ATOM 662 C CA . LEU A 1 85 ? 12.177 -2.745 25.012 1.00 40.88 85 LEU A CA 1
ATOM 663 C C . LEU A 1 85 ? 13.508 -2.814 25.775 1.00 40.88 85 LEU A C 1
ATOM 665 O O . LEU A 1 85 ? 14.109 -3.879 25.918 1.00 40.88 85 LEU A O 1
ATOM 669 N N . ARG A 1 86 ? 13.987 -1.649 26.209 1.00 36.19 86 ARG A N 1
ATOM 670 C CA . ARG A 1 86 ? 14.947 -1.464 27.301 1.00 36.19 86 ARG A CA 1
ATOM 671 C C . ARG A 1 86 ? 14.727 -0.097 27.924 1.00 36.19 86 ARG A C 1
ATOM 673 O O . ARG A 1 86 ? 14.571 0.865 27.142 1.00 36.19 86 ARG A O 1
#